Protein AF-A0A956S7H1-F1 (afdb_monomer_lite)

Sequence (178 aa):
MHYGIKRKYNFMVIISLLIPIIIGGLRFNVETDYGNYVNIFNYVSELSFSQFLSQNTYGLEIGFFLIIKLSNLVVTSPDLMFAIANAITLIFFYIGLKRYSLKHTALVYTMYLFTIYPFTLNAVRQGISMSICFLAFSYLLEKRPKPYVFWIVTASFFHISSIVLLPFYFINKIIKPA

Secondary structure (DSSP, 8-state):
-HHHHHHHHHHHHHHHHHHHHHHHHS--S-TTHHHHHHHHHHHHTT--HHHHHH--TT---HHHHHHHHHHHHH-SSHHHHHHHHHHHHHHHHHHHHHHTT-TTHHHHHHHHHHHTHHHHHHSHHHHHHHHHHHHHHHHHHTT-HHHHHHHHHHHHTT-GGGGGGTTHHHHHHHH---

Radius of gyration: 18.02 Å; chains: 1; bounding box: 48×28×58 Å

Foldseek 3Di:
DVVVVVVVVVVVVVVLLVVVLLPLLPDDPQDDQPVVLQVVLLVLCPDDPVCCVVPVVVVFFQVLSVLSPVQCVPPVGCSSSRSVLSSLLSVLLLLLLVLVVDPCSVVVSVVCVVPVSSVCSRVSLVSNLVSLQSSLVSCLVVLNLVSNQVSLVVSCSSPVCSVVCNCVSVVVPVVDDD

Structure (mmCIF, N/CA/C/O backbone):
data_AF-A0A956S7H1-F1
#
_entry.id   AF-A0A956S7H1-F1
#
loop_
_atom_site.group_PDB
_atom_site.id
_atom_site.type_symbol
_atom_site.label_atom_id
_atom_site.label_alt_id
_atom_site.label_comp_id
_atom_site.label_asym_id
_atom_site.label_entity_id
_atom_site.label_seq_id
_atom_site.pdbx_PDB_ins_code
_atom_site.Cartn_x
_atom_site.Cartn_y
_atom_site.Cartn_z
_atom_site.occupancy
_atom_site.B_iso_or_equiv
_atom_site.auth_seq_id
_atom_site.auth_comp_id
_atom_site.auth_asym_id
_atom_site.auth_atom_id
_atom_site.pdbx_PDB_model_num
ATOM 1 N N . MET A 1 1 ? 10.258 6.034 33.554 1.00 52.12 1 MET A N 1
ATOM 2 C CA . MET A 1 1 ? 10.265 4.630 33.065 1.00 52.12 1 MET A CA 1
ATOM 3 C C . MET A 1 1 ? 9.362 4.374 31.844 1.00 52.12 1 MET A C 1
ATOM 5 O O . MET A 1 1 ? 9.756 3.604 30.978 1.00 52.12 1 MET A O 1
ATOM 9 N N . HIS A 1 2 ? 8.204 5.039 31.701 1.00 53.97 2 HIS A N 1
ATOM 10 C CA . HIS A 1 2 ? 7.252 4.805 30.592 1.00 53.97 2 HIS A CA 1
ATOM 11 C C . HIS A 1 2 ? 7.772 5.176 29.181 1.00 53.97 2 HIS A C 1
ATOM 13 O O . HIS A 1 2 ? 7.502 4.471 28.208 1.00 53.97 2 HIS A O 1
ATOM 19 N N . TYR A 1 3 ? 8.582 6.237 29.063 1.00 60.06 3 TYR A N 1
ATOM 20 C CA . TYR A 1 3 ? 9.166 6.670 27.783 1.00 60.06 3 TYR A CA 1
ATOM 21 C C . TYR A 1 3 ? 10.097 5.621 27.147 1.00 60.06 3 TYR A C 1
ATOM 23 O O . TYR A 1 3 ? 10.082 5.444 25.929 1.00 60.06 3 TYR A O 1
ATOM 31 N N . GLY A 1 4 ? 10.859 4.873 27.956 1.00 59.59 4 GLY A N 1
ATOM 32 C CA . GLY A 1 4 ? 11.779 3.841 27.461 1.00 59.59 4 GLY A CA 1
ATOM 33 C C . GLY A 1 4 ? 11.060 2.637 26.843 1.00 59.59 4 GLY A C 1
ATOM 34 O O . GLY A 1 4 ? 11.481 2.135 25.802 1.00 59.59 4 GLY A O 1
ATOM 35 N N . ILE A 1 5 ? 9.932 2.224 27.432 1.00 63.88 5 ILE A N 1
ATOM 36 C CA . ILE A 1 5 ? 9.118 1.096 26.948 1.00 63.88 5 ILE A CA 1
ATOM 37 C C . ILE A 1 5 ? 8.422 1.463 25.631 1.00 63.88 5 ILE A C 1
ATOM 39 O O . ILE A 1 5 ? 8.489 0.698 24.670 1.00 63.88 5 ILE A O 1
ATOM 43 N N . LYS A 1 6 ? 7.830 2.665 25.541 1.00 60.34 6 LYS A N 1
ATOM 44 C CA . LYS A 1 6 ? 7.182 3.150 24.309 1.00 60.34 6 LYS A CA 1
ATOM 45 C C . LYS A 1 6 ? 8.182 3.296 23.155 1.00 60.34 6 LYS A C 1
ATOM 47 O O . LYS A 1 6 ? 7.878 2.900 22.032 1.00 60.34 6 LYS A O 1
ATOM 52 N N . ARG A 1 7 ? 9.398 3.791 23.435 1.00 70.06 7 ARG A N 1
ATOM 53 C CA . ARG A 1 7 ? 10.490 3.873 22.447 1.00 70.06 7 ARG A CA 1
ATOM 54 C C . ARG A 1 7 ? 10.896 2.489 21.934 1.00 70.06 7 ARG A C 1
ATOM 56 O O . ARG A 1 7 ? 11.018 2.306 20.726 1.00 70.06 7 ARG A O 1
ATOM 63 N N . LYS A 1 8 ? 11.051 1.510 22.833 1.00 71.88 8 LYS A N 1
ATOM 64 C CA . LYS A 1 8 ? 11.391 0.123 22.476 1.00 71.88 8 LYS A CA 1
ATOM 65 C C . LYS A 1 8 ? 10.289 -0.545 21.642 1.00 71.88 8 LYS A C 1
ATOM 67 O O . LYS A 1 8 ? 10.601 -1.213 20.664 1.00 71.88 8 LYS A O 1
ATOM 72 N N . TYR A 1 9 ? 9.018 -0.311 21.975 1.00 79.75 9 TYR A N 1
ATOM 73 C CA . TYR A 1 9 ? 7.876 -0.826 21.211 1.00 79.75 9 TYR A CA 1
ATOM 74 C C . TYR A 1 9 ? 7.817 -0.258 19.785 1.00 79.75 9 TYR A C 1
ATOM 76 O O . TYR A 1 9 ? 7.697 -1.019 18.830 1.00 79.75 9 TYR A O 1
ATOM 84 N N . ASN A 1 10 ? 7.966 1.060 19.619 1.00 84.06 10 ASN A N 1
ATOM 85 C CA . ASN A 1 10 ? 7.970 1.684 18.291 1.00 84.0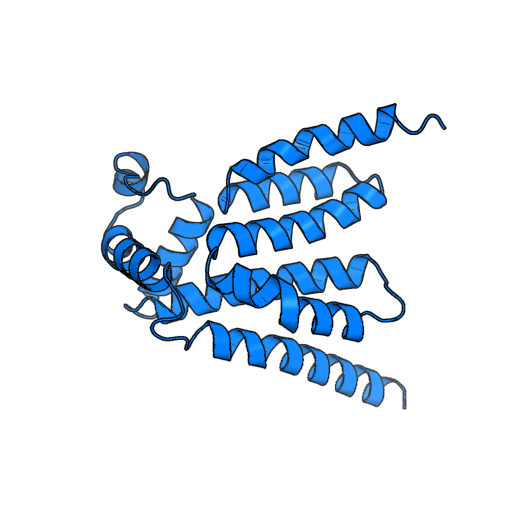6 10 ASN A CA 1
ATOM 86 C C . ASN A 1 10 ? 9.124 1.167 17.421 1.00 84.06 10 ASN A C 1
ATOM 88 O O . ASN A 1 10 ? 8.931 0.898 16.240 1.00 84.06 10 ASN A O 1
ATOM 92 N N . PHE A 1 11 ? 10.303 0.982 18.015 1.00 89.06 11 PHE A N 1
ATOM 93 C CA . PHE A 1 11 ? 11.451 0.398 17.328 1.00 89.06 11 PHE A CA 1
ATOM 94 C C . PHE A 1 11 ? 11.177 -1.037 16.851 1.00 89.06 11 PHE A C 1
ATOM 96 O O . PHE A 1 11 ? 11.447 -1.363 15.698 1.00 89.06 11 PHE A O 1
ATOM 103 N N . MET A 1 12 ? 10.568 -1.876 17.697 1.00 89.06 12 MET A N 1
ATOM 104 C CA . MET A 1 12 ? 10.177 -3.242 17.323 1.00 89.06 12 MET A CA 1
ATOM 105 C C . MET A 1 12 ? 9.153 -3.270 16.183 1.00 89.06 12 MET A C 1
ATOM 107 O O . MET A 1 12 ? 9.275 -4.089 15.277 1.00 89.06 12 MET A O 1
ATOM 111 N N . VAL A 1 13 ? 8.176 -2.357 16.194 1.00 90.56 13 VAL A N 1
ATOM 112 C CA . VAL A 1 13 ? 7.194 -2.219 15.107 1.00 90.56 13 VAL A CA 1
ATOM 113 C C . VAL A 1 13 ? 7.885 -1.861 13.794 1.00 90.56 13 VAL A C 1
ATOM 115 O O . VAL A 1 13 ? 7.630 -2.507 12.780 1.00 90.56 13 VAL A O 1
ATOM 118 N N . ILE A 1 14 ? 8.786 -0.875 13.817 1.00 92.81 14 ILE A N 1
ATOM 119 C CA . ILE A 1 14 ? 9.540 -0.457 12.629 1.00 92.81 14 ILE A CA 1
ATOM 120 C C . ILE A 1 14 ? 10.312 -1.646 12.055 1.00 92.81 14 ILE A C 1
ATOM 122 O O . ILE A 1 14 ? 10.180 -1.933 10.870 1.00 92.81 14 ILE A O 1
ATOM 126 N N . ILE A 1 15 ? 11.034 -2.396 12.891 1.00 93.31 15 ILE A N 1
ATOM 127 C CA . ILE A 1 15 ? 11.758 -3.596 12.447 1.00 93.31 15 ILE A CA 1
ATOM 128 C C . ILE A 1 15 ? 10.802 -4.639 11.852 1.00 93.31 15 ILE A C 1
ATOM 130 O O . ILE A 1 15 ? 11.080 -5.181 10.785 1.00 93.31 15 ILE A O 1
ATOM 134 N N . SER A 1 16 ? 9.661 -4.894 12.501 1.00 93.12 16 SER A N 1
ATOM 135 C CA . SER A 1 16 ? 8.686 -5.892 12.036 1.00 93.12 16 SER A CA 1
ATOM 136 C C . SER A 1 16 ? 8.042 -5.561 10.686 1.00 93.12 16 SER A C 1
ATOM 138 O O . SER A 1 16 ? 7.557 -6.466 10.010 1.00 93.12 16 SER A O 1
ATOM 140 N N . LEU A 1 17 ? 8.035 -4.283 10.295 1.00 95.25 17 LEU A N 1
ATOM 141 C CA . LEU A 1 17 ? 7.594 -3.831 8.976 1.00 95.25 17 LEU A CA 1
ATOM 142 C C . LEU A 1 17 ? 8.759 -3.832 7.982 1.00 95.25 17 LEU A C 1
ATOM 144 O O . LEU A 1 17 ? 8.611 -4.324 6.870 1.00 95.25 17 LEU A O 1
ATOM 148 N N . LEU A 1 18 ? 9.929 -3.328 8.381 1.00 94.94 18 LEU A N 1
ATOM 149 C CA . LEU A 1 18 ? 11.084 -3.196 7.491 1.00 94.94 18 LEU A CA 1
ATOM 150 C C . LEU A 1 18 ? 11.596 -4.540 6.973 1.00 94.94 18 LEU A C 1
ATOM 152 O O . LEU A 1 18 ? 11.887 -4.642 5.787 1.00 94.94 18 LEU A O 1
ATOM 156 N N . ILE A 1 19 ? 11.686 -5.565 7.827 1.00 93.88 19 ILE A N 1
ATOM 157 C CA . ILE A 1 19 ? 12.188 -6.888 7.422 1.00 93.88 19 ILE A CA 1
ATOM 158 C C . ILE A 1 19 ? 11.383 -7.459 6.240 1.00 93.88 19 ILE A C 1
ATOM 160 O O . ILE A 1 19 ? 11.982 -7.709 5.193 1.00 93.88 19 ILE A O 1
ATOM 164 N N . PRO A 1 20 ? 10.049 -7.641 6.337 1.00 93.62 20 PRO A N 1
ATOM 165 C CA . PRO A 1 20 ? 9.280 -8.170 5.217 1.00 93.62 20 PRO A CA 1
ATOM 166 C C . PRO A 1 20 ? 9.254 -7.216 4.016 1.00 93.62 20 PRO A C 1
ATOM 168 O O . PRO A 1 20 ? 9.285 -7.703 2.889 1.00 93.62 20 PRO A O 1
ATOM 171 N N . ILE A 1 21 ? 9.282 -5.889 4.218 1.00 94.44 21 ILE A N 1
ATOM 172 C CA . ILE A 1 21 ? 9.380 -4.917 3.112 1.00 94.44 21 ILE A CA 1
ATOM 173 C C . ILE A 1 21 ? 10.643 -5.157 2.284 1.00 94.44 21 ILE A C 1
ATOM 175 O O . ILE A 1 21 ? 10.552 -5.274 1.063 1.00 94.44 21 ILE A O 1
ATOM 179 N N . ILE A 1 22 ? 11.799 -5.270 2.944 1.00 92.19 22 ILE A N 1
ATOM 180 C CA . ILE A 1 22 ? 13.092 -5.494 2.288 1.00 92.19 22 ILE A CA 1
ATOM 181 C C . ILE A 1 22 ? 13.100 -6.850 1.582 1.00 92.19 22 ILE A C 1
ATOM 183 O O . ILE A 1 22 ? 13.457 -6.915 0.410 1.00 92.19 22 ILE A O 1
ATOM 187 N N . ILE A 1 23 ? 12.647 -7.914 2.255 1.00 90.69 23 ILE A N 1
ATOM 188 C CA . ILE A 1 23 ? 12.595 -9.264 1.672 1.00 90.69 23 ILE A CA 1
ATOM 189 C C . ILE A 1 23 ? 11.700 -9.292 0.429 1.00 90.69 23 ILE A C 1
ATOM 191 O O . ILE A 1 23 ? 12.091 -9.834 -0.599 1.00 90.69 23 ILE A O 1
ATOM 195 N N . GLY A 1 24 ? 10.506 -8.699 0.499 1.00 87.75 24 GLY A N 1
ATOM 196 C CA . GLY A 1 24 ? 9.592 -8.677 -0.641 1.00 87.75 24 GLY A CA 1
ATOM 197 C C . GLY A 1 24 ? 10.009 -7.695 -1.739 1.00 87.75 24 GLY A C 1
ATOM 198 O O . GLY A 1 24 ? 9.596 -7.880 -2.879 1.00 87.75 24 GLY A O 1
ATOM 199 N N . GLY A 1 25 ? 10.806 -6.669 -1.430 1.00 86.69 25 GLY A N 1
ATOM 200 C CA . GLY A 1 25 ? 11.337 -5.717 -2.409 1.00 86.69 25 GLY A CA 1
ATOM 201 C C . GLY A 1 25 ? 12.538 -6.260 -3.184 1.00 86.69 25 GLY A C 1
ATOM 202 O O . GLY A 1 25 ? 12.566 -6.157 -4.401 1.00 86.69 25 GLY A O 1
ATOM 203 N N . LEU A 1 26 ? 13.484 -6.906 -2.496 1.00 86.75 26 LEU A N 1
ATOM 204 C CA . LEU A 1 26 ? 14.686 -7.518 -3.090 1.00 86.75 26 LEU A CA 1
ATOM 205 C C . LEU A 1 26 ? 14.431 -8.917 -3.666 1.00 86.75 26 LEU A C 1
ATOM 207 O O . LEU A 1 26 ? 15.355 -9.709 -3.861 1.00 86.75 26 LEU A O 1
ATOM 211 N N . ARG A 1 27 ? 13.163 -9.259 -3.878 1.00 83.88 27 ARG A N 1
ATOM 212 C CA . ARG A 1 27 ? 12.778 -10.583 -4.339 1.00 83.88 27 ARG A CA 1
ATOM 213 C C . ARG A 1 27 ? 13.145 -10.755 -5.811 1.00 83.88 27 ARG A C 1
ATOM 215 O O . ARG A 1 27 ? 12.900 -9.865 -6.619 1.00 83.88 27 ARG A O 1
ATOM 222 N N . PHE A 1 28 ? 13.652 -11.927 -6.169 1.00 83.69 28 PHE A N 1
ATOM 223 C CA . PHE A 1 28 ? 13.951 -12.280 -7.553 1.00 83.69 28 PHE A CA 1
ATOM 224 C C . PHE A 1 28 ? 13.216 -13.560 -7.932 1.00 83.69 28 PHE A C 1
ATOM 226 O O . PHE A 1 28 ? 13.284 -14.545 -7.200 1.00 83.69 28 PHE A O 1
ATOM 233 N N . ASN A 1 29 ? 12.524 -13.531 -9.073 1.00 81.81 29 ASN A N 1
ATOM 234 C CA . ASN A 1 29 ? 11.839 -14.687 -9.651 1.00 81.81 29 ASN A CA 1
ATOM 235 C C . ASN A 1 29 ? 10.886 -15.407 -8.674 1.00 81.81 29 ASN A C 1
ATOM 237 O O . ASN A 1 29 ? 10.845 -16.636 -8.606 1.00 81.81 29 ASN A O 1
ATOM 241 N N . VAL A 1 30 ? 10.152 -14.629 -7.873 1.00 72.88 30 VAL A N 1
ATOM 242 C CA . VAL A 1 30 ? 9.169 -15.172 -6.929 1.00 72.88 30 VAL A CA 1
ATOM 243 C C . VAL A 1 30 ? 7.882 -15.507 -7.667 1.00 72.88 30 VAL A C 1
ATOM 245 O O . VAL A 1 30 ? 7.166 -14.610 -8.103 1.00 72.88 30 VAL A O 1
ATOM 248 N N . GLU A 1 31 ? 7.603 -16.807 -7.750 1.00 67.94 31 GLU A N 1
ATOM 249 C CA . GLU A 1 31 ? 6.387 -17.385 -8.327 1.00 67.94 31 GLU A CA 1
ATOM 250 C C . GLU A 1 31 ? 6.069 -16.899 -9.758 1.00 67.94 31 GLU A C 1
ATOM 252 O O . GLU A 1 31 ? 6.921 -16.390 -10.484 1.00 67.94 31 GLU A O 1
ATOM 257 N N . THR A 1 32 ? 4.840 -17.145 -10.211 1.00 75.44 32 THR A N 1
ATOM 258 C CA . THR A 1 32 ? 4.437 -17.033 -11.616 1.00 75.44 32 THR A CA 1
ATOM 259 C C . THR A 1 32 ? 4.321 -15.586 -12.100 1.00 75.44 32 THR A C 1
ATOM 261 O O . THR A 1 32 ? 4.672 -15.292 -13.241 1.00 75.44 32 THR A O 1
ATOM 264 N N . ASP A 1 33 ? 3.864 -14.664 -11.247 1.00 84.94 33 ASP A N 1
ATOM 265 C CA . ASP A 1 33 ? 3.525 -13.299 -11.671 1.00 84.94 33 ASP A CA 1
ATOM 266 C C . ASP A 1 33 ? 4.707 -12.326 -11.680 1.00 84.94 33 ASP A C 1
ATOM 268 O O . ASP A 1 33 ? 4.605 -11.256 -12.284 1.00 84.94 33 ASP A O 1
ATOM 272 N N . TYR A 1 34 ? 5.847 -12.675 -11.074 1.00 91.00 34 TYR A N 1
ATOM 273 C CA . TYR A 1 34 ? 7.027 -11.803 -11.071 1.00 91.00 34 TYR A CA 1
ATOM 274 C C . TYR A 1 34 ? 7.424 -11.383 -12.491 1.00 91.00 34 TYR A C 1
ATOM 276 O O . TYR A 1 34 ? 7.538 -10.189 -12.766 1.00 91.00 34 TYR A O 1
ATOM 284 N N . GLY A 1 35 ? 7.547 -12.345 -13.412 1.00 91.69 35 GLY A N 1
ATOM 285 C CA . GLY A 1 35 ? 7.891 -12.070 -14.810 1.00 91.69 35 GLY A CA 1
ATOM 286 C C . GLY A 1 35 ? 6.876 -11.153 -15.503 1.00 91.69 35 GLY A C 1
ATOM 287 O O . GLY A 1 35 ? 7.267 -10.242 -16.231 1.00 91.69 35 GLY A O 1
ATOM 288 N N . ASN A 1 36 ? 5.582 -11.319 -15.211 1.00 92.69 36 ASN A N 1
ATOM 289 C CA . ASN A 1 36 ? 4.527 -10.454 -15.746 1.00 92.69 36 ASN A CA 1
ATOM 290 C C . ASN A 1 36 ? 4.708 -9.005 -15.279 1.00 92.69 36 ASN A C 1
ATOM 292 O O . ASN A 1 36 ? 4.662 -8.084 -16.093 1.00 92.69 36 ASN A O 1
ATOM 296 N N . TYR A 1 37 ? 4.972 -8.792 -13.990 1.00 94.44 37 TYR A N 1
ATOM 297 C CA . TYR A 1 37 ? 5.211 -7.453 -13.451 1.00 94.44 37 TYR A CA 1
ATOM 298 C C . TYR A 1 37 ? 6.503 -6.815 -13.976 1.00 94.44 37 TYR A C 1
ATOM 300 O O . TYR A 1 37 ? 6.520 -5.605 -14.190 1.00 94.44 37 TYR A O 1
ATOM 308 N N . VAL A 1 38 ? 7.555 -7.598 -14.238 1.00 94.81 38 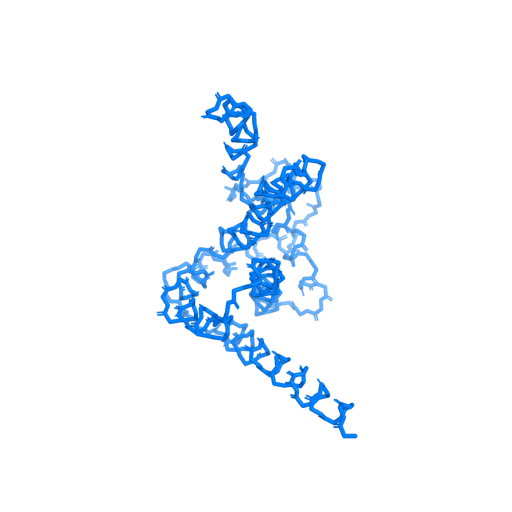VAL A N 1
ATOM 309 C CA . VAL A 1 38 ? 8.778 -7.106 -14.898 1.00 94.81 38 VAL A CA 1
ATOM 310 C C . VAL A 1 38 ? 8.477 -6.637 -16.326 1.00 94.81 38 VAL A C 1
ATOM 312 O O . VAL A 1 38 ? 8.863 -5.533 -16.705 1.00 94.81 38 VAL A O 1
ATOM 315 N N . ASN A 1 39 ? 7.732 -7.428 -17.105 1.00 94.56 39 ASN A N 1
ATOM 316 C CA . ASN A 1 39 ? 7.331 -7.056 -18.467 1.00 94.56 39 ASN A CA 1
ATOM 317 C C . ASN A 1 39 ? 6.452 -5.799 -18.481 1.00 94.56 39 ASN A C 1
ATOM 319 O O . ASN A 1 39 ? 6.659 -4.900 -19.297 1.00 94.56 39 ASN A O 1
ATOM 323 N N . ILE A 1 40 ? 5.504 -5.715 -17.544 1.00 95.06 40 ILE A N 1
ATOM 324 C CA . ILE A 1 40 ? 4.671 -4.530 -17.340 1.00 95.06 40 ILE A CA 1
ATOM 325 C C . ILE A 1 40 ? 5.543 -3.314 -17.025 1.00 95.06 40 ILE A C 1
ATOM 327 O O . ILE A 1 40 ? 5.359 -2.269 -17.645 1.00 95.06 40 ILE A O 1
ATOM 331 N N . PHE A 1 41 ? 6.485 -3.438 -16.087 1.00 96.00 41 PHE A N 1
ATOM 332 C CA . PHE A 1 41 ? 7.375 -2.345 -15.709 1.00 96.00 41 PHE A CA 1
ATOM 333 C C . PHE A 1 41 ? 8.155 -1.830 -16.920 1.00 96.00 41 PHE A C 1
ATOM 335 O O . PHE A 1 41 ? 8.068 -0.643 -17.212 1.00 96.00 41 PHE A O 1
ATOM 342 N N . ASN A 1 42 ? 8.823 -2.720 -17.661 1.00 95.00 42 ASN A N 1
ATOM 343 C CA . ASN A 1 42 ? 9.651 -2.361 -18.818 1.00 95.00 42 ASN A CA 1
ATOM 344 C C . ASN A 1 42 ? 8.853 -1.691 -19.948 1.00 95.00 42 ASN A C 1
ATOM 346 O O . ASN A 1 42 ? 9.386 -0.862 -20.677 1.00 95.00 42 ASN A O 1
ATOM 350 N N . TYR A 1 43 ? 7.580 -2.057 -20.118 1.00 94.25 43 TYR A N 1
ATOM 351 C CA . TYR A 1 43 ? 6.710 -1.421 -21.107 1.00 94.25 43 TYR A CA 1
ATOM 352 C C . TYR A 1 43 ? 6.201 -0.057 -20.624 1.00 94.25 43 TYR A C 1
ATOM 354 O O . TYR A 1 43 ? 6.234 0.928 -21.357 1.00 94.25 43 TYR A O 1
ATOM 362 N N . VAL A 1 44 ? 5.716 0.011 -19.383 1.00 94.88 44 VAL A N 1
ATOM 363 C CA . VAL A 1 44 ? 5.022 1.186 -18.838 1.00 94.88 44 VAL A CA 1
ATOM 364 C C . VAL A 1 44 ? 5.986 2.281 -18.385 1.00 94.88 44 VAL A C 1
ATOM 366 O O . VAL A 1 44 ? 5.611 3.457 -18.385 1.00 94.88 44 VAL A O 1
ATOM 369 N N . SER A 1 45 ? 7.221 1.931 -18.019 1.00 93.94 45 SER A N 1
ATOM 370 C CA . SER A 1 45 ? 8.263 2.882 -17.619 1.00 93.94 45 SER A CA 1
ATOM 371 C C . SER A 1 45 ? 8.498 3.955 -18.682 1.00 93.94 45 SER A C 1
ATOM 373 O O . SER A 1 45 ? 8.656 5.127 -18.327 1.00 93.94 45 SER A O 1
ATOM 375 N N . GLU A 1 46 ? 8.406 3.584 -19.960 1.00 92.31 46 GLU A N 1
ATOM 376 C CA . GLU A 1 46 ? 8.627 4.457 -21.119 1.00 92.31 46 GLU A CA 1
ATOM 377 C C . GLU A 1 46 ? 7.382 5.247 -21.545 1.00 92.31 46 GLU A C 1
ATOM 379 O O . GLU A 1 46 ? 7.490 6.257 -22.240 1.00 92.31 46 GLU A O 1
ATOM 384 N N . LEU A 1 47 ? 6.184 4.847 -21.105 1.00 93.19 47 LEU A N 1
ATOM 385 C CA . LEU A 1 47 ? 4.951 5.520 -21.511 1.00 93.19 47 LEU A CA 1
ATOM 386 C C . LEU A 1 47 ? 4.791 6.886 -20.837 1.00 93.19 47 LEU A C 1
ATOM 388 O O . LEU A 1 47 ? 5.001 7.059 -19.627 1.00 93.19 47 LEU A O 1
ATOM 392 N N . SER A 1 48 ? 4.331 7.861 -21.618 1.00 93.81 48 SER A N 1
ATOM 393 C CA . SER A 1 48 ? 3.759 9.099 -21.098 1.00 93.81 48 SER A CA 1
ATOM 394 C C . SER A 1 48 ? 2.360 8.853 -20.521 1.00 93.81 48 SER A C 1
ATOM 396 O O . SER A 1 48 ? 1.712 7.841 -20.793 1.00 93.81 48 SER A O 1
ATOM 398 N N . PHE A 1 49 ? 1.849 9.803 -19.738 1.00 93.19 49 PHE A N 1
ATOM 399 C CA . PHE A 1 49 ? 0.499 9.698 -19.183 1.00 93.19 49 PHE A CA 1
ATOM 400 C C . PHE A 1 49 ? -0.591 9.659 -20.272 1.00 93.19 49 PHE A C 1
ATOM 402 O O . PHE A 1 49 ? -1.545 8.893 -20.160 1.00 93.19 49 PHE A O 1
ATOM 409 N N . SER A 1 50 ? -0.442 10.428 -21.357 1.00 94.12 50 SER A N 1
ATOM 410 C CA . SER A 1 50 ? -1.397 10.402 -22.476 1.00 94.12 50 SER A CA 1
ATOM 411 C C . SER A 1 50 ? -1.345 9.083 -23.252 1.00 94.12 50 SER A C 1
ATOM 413 O O . SER A 1 50 ? -2.385 8.567 -23.668 1.00 94.12 50 SER A O 1
ATOM 415 N N . GLN A 1 51 ? -0.153 8.502 -23.407 1.00 93.69 51 GLN A N 1
ATOM 416 C CA . GLN A 1 51 ? 0.010 7.175 -23.999 1.00 93.69 51 GLN A CA 1
ATOM 417 C C . GLN A 1 51 ? -0.598 6.096 -23.105 1.00 93.69 51 GLN A C 1
ATOM 419 O O . GLN A 1 51 ? -1.336 5.255 -23.598 1.00 93.69 51 GLN A O 1
ATOM 424 N N . PHE A 1 52 ? -0.391 6.162 -21.791 1.00 94.31 52 PHE A N 1
ATOM 425 C CA . PHE A 1 52 ? -1.031 5.249 -20.847 1.00 94.31 52 PHE A CA 1
ATOM 426 C C . PHE A 1 52 ? -2.564 5.279 -20.956 1.00 94.31 52 PHE A C 1
ATOM 428 O O . PHE A 1 52 ? -3.188 4.225 -21.039 1.00 94.31 52 PHE A O 1
ATOM 435 N N . LEU A 1 53 ? -3.176 6.468 -21.028 1.00 92.25 53 LEU A N 1
ATOM 436 C CA . LEU A 1 53 ? -4.632 6.599 -21.163 1.00 92.25 53 LEU A CA 1
ATOM 437 C C . LEU A 1 53 ? -5.178 6.038 -22.484 1.00 92.25 53 LEU A C 1
ATOM 439 O O . LEU A 1 53 ? -6.314 5.574 -22.520 1.00 92.25 53 LEU A O 1
ATOM 443 N N . SER A 1 54 ? -4.391 6.086 -23.561 1.00 91.94 54 SER A N 1
ATOM 444 C CA . SER A 1 54 ? -4.808 5.616 -24.889 1.00 91.94 54 SER A CA 1
ATOM 445 C C . SER A 1 54 ? -4.410 4.166 -25.190 1.00 91.94 54 SER A C 1
ATOM 447 O O . SER A 1 54 ? -5.039 3.532 -26.032 1.00 91.94 54 SER A O 1
ATOM 449 N N . GLN A 1 55 ? -3.392 3.630 -24.511 1.00 87.56 55 GLN A N 1
ATOM 450 C CA . GLN A 1 55 ? -2.737 2.353 -24.823 1.00 87.56 55 GLN A CA 1
ATOM 451 C C . GLN A 1 55 ? -2.568 1.471 -23.573 1.00 87.56 55 GLN A C 1
ATOM 453 O O . GLN A 1 55 ? -1.538 0.820 -23.388 1.00 87.56 55 GLN A O 1
ATOM 458 N N . ASN A 1 56 ? -3.568 1.437 -22.685 1.00 88.25 56 ASN A N 1
ATOM 459 C CA . ASN A 1 56 ? -3.537 0.627 -21.460 1.00 88.25 56 ASN A CA 1
ATOM 460 C C . ASN A 1 56 ? -3.714 -0.885 -21.730 1.00 88.25 56 ASN A C 1
ATOM 462 O O . ASN A 1 56 ? -4.680 -1.508 -21.290 1.00 88.25 56 ASN A O 1
ATOM 466 N N . THR A 1 57 ? -2.767 -1.480 -22.454 1.00 84.62 57 THR A N 1
ATOM 467 C CA . THR A 1 57 ? -2.803 -2.873 -22.929 1.00 84.62 57 THR A CA 1
ATOM 468 C C . THR A 1 57 ? -2.898 -3.890 -21.788 1.00 84.62 57 THR A C 1
ATOM 470 O O . THR A 1 57 ? -3.556 -4.915 -21.923 1.00 84.62 57 THR A O 1
ATOM 473 N N . TYR A 1 58 ? -2.280 -3.595 -20.641 1.00 85.94 58 TYR A N 1
ATOM 474 C CA . TYR A 1 58 ? -2.247 -4.489 -19.477 1.00 85.94 58 TYR A CA 1
ATOM 475 C C . TYR A 1 58 ? -3.421 -4.293 -18.505 1.00 85.94 58 TYR A C 1
ATOM 477 O O . TYR A 1 58 ? -3.443 -4.924 -17.445 1.00 85.94 58 TYR A O 1
ATOM 485 N N . GLY A 1 59 ? -4.378 -3.410 -18.820 1.00 90.62 59 GLY A N 1
ATOM 486 C CA . GLY A 1 59 ? -5.498 -3.106 -17.924 1.00 90.62 59 GLY A CA 1
ATOM 487 C C . GLY A 1 59 ? -5.020 -2.655 -16.541 1.00 90.62 59 GLY A C 1
ATOM 488 O O . GLY A 1 59 ? -5.520 -3.121 -15.516 1.00 90.62 59 GLY A O 1
ATOM 489 N N . LEU A 1 60 ? -3.982 -1.819 -16.505 1.00 94.56 60 LEU A N 1
ATOM 490 C CA . LEU A 1 60 ? -3.402 -1.307 -15.271 1.00 94.56 60 LEU A CA 1
ATOM 491 C C . LEU A 1 60 ? -4.245 -0.179 -14.697 1.00 94.56 60 LEU A C 1
ATOM 493 O O . LEU A 1 60 ? -4.710 0.710 -15.410 1.00 94.56 60 LEU A O 1
ATOM 497 N N . GLU A 1 61 ? -4.396 -0.187 -13.384 1.00 96.62 61 GLU A N 1
ATOM 498 C CA . GLU A 1 61 ? -5.027 0.888 -12.647 1.00 96.62 61 GLU A CA 1
ATOM 499 C C . GLU A 1 61 ? -4.044 2.048 -12.446 1.00 96.62 61 GLU A C 1
ATOM 501 O O . GLU A 1 61 ? -2.826 1.869 -12.320 1.00 96.62 61 GLU A O 1
ATOM 506 N N . ILE A 1 62 ? -4.585 3.267 -12.397 1.00 96.81 62 ILE A N 1
ATOM 507 C CA . ILE A 1 62 ? -3.777 4.489 -12.367 1.00 96.81 62 ILE A CA 1
ATOM 508 C C . ILE A 1 62 ? -2.836 4.566 -11.157 1.00 96.81 62 ILE A C 1
ATOM 510 O O . ILE A 1 62 ? -1.719 5.065 -11.269 1.00 96.81 62 ILE A O 1
ATOM 514 N N . GLY A 1 63 ? -3.248 4.040 -10.003 1.00 97.12 63 GLY A N 1
ATOM 515 C CA . GLY A 1 63 ? -2.420 4.016 -8.802 1.00 97.12 63 GLY A CA 1
ATOM 516 C C . GLY A 1 63 ? -1.165 3.169 -8.992 1.00 97.12 63 GLY A C 1
ATOM 517 O O . GLY A 1 63 ? -0.083 3.576 -8.572 1.00 97.12 63 GLY A O 1
ATOM 518 N N . PHE A 1 64 ? -1.273 2.029 -9.681 1.00 97.50 64 PHE A N 1
ATOM 519 C CA . PHE A 1 64 ? -0.110 1.186 -9.956 1.00 97.50 64 PHE A CA 1
ATOM 520 C C . PHE A 1 64 ? 0.789 1.776 -11.049 1.00 97.50 64 PHE A C 1
ATOM 522 O O . PHE A 1 64 ? 2.011 1.728 -10.919 1.00 97.50 64 PHE A O 1
ATOM 529 N N . PHE A 1 65 ? 0.207 2.419 -12.068 1.00 97.00 65 PHE A N 1
ATOM 530 C CA . PHE A 1 65 ? 0.968 3.208 -13.044 1.00 97.00 65 PHE A CA 1
ATOM 531 C C . PHE A 1 65 ? 1.848 4.262 -12.354 1.00 97.00 65 PHE A C 1
ATOM 533 O O . PHE A 1 65 ? 3.039 4.363 -12.646 1.00 97.00 65 PHE A O 1
ATOM 540 N N . LEU A 1 66 ? 1.294 5.008 -11.391 1.00 97.06 66 LEU A N 1
ATOM 541 C CA . LEU A 1 66 ? 2.054 6.007 -10.638 1.00 97.06 66 LEU A CA 1
ATOM 542 C C . LEU A 1 66 ? 3.201 5.381 -9.837 1.00 97.06 66 LEU A C 1
ATOM 544 O O . LEU A 1 66 ? 4.285 5.960 -9.809 1.00 97.06 66 LEU A O 1
ATOM 548 N N . ILE A 1 67 ? 3.002 4.199 -9.239 1.00 97.62 67 ILE A N 1
ATOM 549 C CA . ILE A 1 67 ? 4.089 3.470 -8.565 1.00 97.62 67 ILE A CA 1
ATOM 550 C C . ILE A 1 67 ? 5.219 3.178 -9.553 1.00 97.62 67 ILE A C 1
ATOM 552 O O . ILE A 1 67 ? 6.357 3.526 -9.254 1.00 97.62 67 ILE A O 1
ATOM 556 N N . ILE A 1 68 ? 4.909 2.615 -10.728 1.00 97.12 68 ILE A N 1
ATOM 557 C CA . ILE A 1 68 ? 5.908 2.302 -11.764 1.00 97.12 68 ILE A CA 1
ATOM 558 C C . ILE A 1 68 ? 6.692 3.558 -12.153 1.00 97.12 68 ILE A C 1
ATOM 560 O O . ILE A 1 68 ? 7.926 3.550 -12.118 1.00 97.12 68 ILE A O 1
ATOM 564 N N . LYS A 1 69 ? 5.997 4.658 -12.470 1.00 96.25 69 LYS A N 1
ATOM 565 C CA . LYS A 1 69 ? 6.652 5.911 -12.871 1.00 96.25 69 LYS A CA 1
ATOM 566 C C . LYS A 1 69 ? 7.546 6.458 -11.763 1.00 96.25 69 LYS A C 1
ATOM 568 O O . LYS A 1 69 ? 8.684 6.812 -12.048 1.00 96.25 69 LYS A O 1
ATOM 573 N N . LEU A 1 70 ? 7.072 6.487 -10.517 1.00 95.25 70 LEU A N 1
ATOM 574 C CA . LEU A 1 70 ? 7.863 6.963 -9.380 1.00 95.25 70 LEU A CA 1
ATOM 575 C C . LEU A 1 70 ? 9.091 6.087 -9.127 1.00 95.25 70 LEU A C 1
ATOM 577 O O . LEU A 1 70 ? 10.167 6.626 -8.884 1.00 95.25 70 LEU A O 1
ATOM 581 N N . SER A 1 71 ? 8.959 4.762 -9.221 1.00 95.25 71 SER A N 1
ATOM 582 C CA . SER A 1 71 ? 10.114 3.871 -9.097 1.00 95.25 71 SER A CA 1
ATOM 583 C C . SER A 1 71 ? 11.136 4.105 -10.207 1.00 95.25 71 SER A C 1
ATOM 585 O O . SER A 1 71 ? 12.316 4.254 -9.901 1.00 95.25 71 SER A O 1
ATOM 587 N N . ASN A 1 72 ? 10.687 4.244 -11.460 1.00 95.44 72 ASN A N 1
ATOM 588 C CA . ASN A 1 72 ? 11.571 4.417 -12.614 1.00 95.44 72 ASN A CA 1
ATOM 589 C C . ASN A 1 72 ? 12.372 5.729 -12.578 1.00 95.44 72 ASN A C 1
ATOM 591 O O . ASN A 1 72 ? 13.453 5.805 -13.149 1.00 95.44 72 ASN A O 1
ATOM 595 N N . LEU A 1 73 ? 11.866 6.763 -11.893 1.00 92.81 73 LEU A N 1
ATOM 596 C CA . LEU A 1 73 ? 12.596 8.023 -11.706 1.00 92.81 73 LEU A CA 1
ATOM 597 C C . LEU A 1 73 ? 13.829 7.880 -10.802 1.00 92.81 73 LEU A C 1
ATOM 599 O O . LEU A 1 73 ? 14.733 8.707 -10.883 1.00 92.81 73 LEU A O 1
ATOM 603 N N . VAL A 1 74 ? 13.850 6.878 -9.919 1.00 92.44 74 VAL A N 1
ATOM 604 C CA . VAL A 1 74 ? 14.928 6.680 -8.937 1.00 92.44 74 VAL A CA 1
ATOM 605 C C . VAL A 1 74 ? 15.836 5.529 -9.355 1.00 92.44 74 VAL A C 1
ATOM 607 O O . VAL A 1 74 ? 17.056 5.657 -9.301 1.00 92.44 74 VAL A O 1
ATOM 610 N N . VAL A 1 75 ? 15.243 4.405 -9.761 1.00 88.19 75 VAL A N 1
ATOM 611 C CA . VAL A 1 75 ? 15.951 3.203 -10.206 1.00 88.19 75 VAL A CA 1
ATOM 612 C C . VAL A 1 75 ? 15.240 2.672 -11.443 1.00 88.19 75 VAL A C 1
ATOM 614 O O . VAL A 1 75 ? 14.048 2.380 -11.397 1.00 88.19 75 VAL A O 1
ATOM 617 N N . THR A 1 76 ? 15.969 2.488 -12.541 1.00 89.12 76 THR A N 1
ATOM 618 C CA . THR A 1 76 ? 15.447 1.918 -13.795 1.00 89.12 76 THR A CA 1
ATOM 619 C C . THR A 1 76 ? 15.301 0.391 -13.712 1.00 89.12 76 THR A C 1
ATOM 621 O O . THR A 1 76 ? 15.667 -0.331 -14.637 1.00 89.12 76 THR A O 1
ATOM 624 N N . SER A 1 77 ? 14.830 -0.118 -12.569 1.00 89.31 77 SER A N 1
ATOM 625 C CA . SER A 1 77 ? 14.587 -1.537 -12.309 1.00 89.31 77 SER A CA 1
ATOM 626 C C . SER A 1 77 ? 13.256 -1.736 -11.562 1.00 89.31 77 SER A C 1
ATOM 628 O O . SER A 1 77 ? 12.818 -0.856 -10.809 1.00 89.31 77 SER A O 1
ATOM 630 N N . PRO A 1 78 ? 12.602 -2.901 -11.725 1.00 92.38 78 PRO A N 1
ATOM 631 C CA . PRO A 1 78 ? 11.323 -3.201 -11.080 1.00 92.38 78 PRO A CA 1
ATOM 632 C C . PRO A 1 78 ? 11.440 -3.438 -9.563 1.00 92.38 78 PRO A C 1
ATOM 634 O O . PRO A 1 78 ? 10.422 -3.504 -8.873 1.00 92.38 78 PRO A O 1
ATOM 637 N N . ASP A 1 79 ? 12.650 -3.541 -9.011 1.00 92.19 79 ASP A N 1
ATOM 638 C CA . ASP A 1 79 ? 12.869 -3.848 -7.590 1.00 92.19 79 ASP A CA 1
ATOM 639 C C . ASP A 1 79 ? 12.261 -2.769 -6.686 1.00 92.19 79 ASP A C 1
ATOM 641 O O . ASP A 1 79 ? 11.573 -3.061 -5.703 1.00 92.19 79 ASP A O 1
ATOM 645 N N . LEU A 1 80 ? 12.434 -1.496 -7.061 1.00 93.44 80 LEU A N 1
ATOM 646 C CA . LEU A 1 80 ? 11.855 -0.386 -6.311 1.00 93.44 80 LEU A CA 1
ATOM 647 C C . LEU A 1 80 ? 10.324 -0.337 -6.448 1.00 93.44 80 LEU A C 1
ATOM 649 O O . LEU A 1 80 ? 9.642 -0.022 -5.472 1.00 93.44 80 LEU A O 1
ATOM 653 N N . MET A 1 81 ? 9.768 -0.706 -7.609 1.00 95.81 81 MET A N 1
ATOM 654 C CA . MET A 1 81 ? 8.316 -0.858 -7.790 1.00 95.81 81 MET A CA 1
ATOM 655 C C . MET A 1 81 ? 7.766 -1.896 -6.803 1.00 95.81 81 MET A C 1
ATOM 657 O O . MET A 1 81 ? 6.790 -1.625 -6.095 1.00 95.81 81 MET A O 1
ATOM 661 N N . PHE A 1 82 ? 8.407 -3.065 -6.708 1.00 95.69 82 PHE A N 1
ATOM 662 C CA . PHE A 1 82 ? 8.010 -4.115 -5.772 1.00 95.69 82 PHE A CA 1
ATOM 663 C C . PHE A 1 82 ? 8.160 -3.686 -4.313 1.00 95.69 82 PHE A C 1
ATOM 665 O O . PHE A 1 82 ? 7.257 -3.945 -3.514 1.00 95.69 82 PHE A O 1
ATOM 672 N N . ALA A 1 83 ? 9.251 -3.002 -3.963 1.00 95.12 83 ALA A N 1
ATOM 673 C CA . ALA A 1 83 ? 9.481 -2.498 -2.613 1.00 95.12 83 ALA A CA 1
ATOM 674 C C . ALA A 1 83 ? 8.410 -1.478 -2.189 1.00 95.12 83 ALA A C 1
ATOM 676 O O . ALA A 1 83 ? 7.859 -1.593 -1.092 1.00 95.12 83 ALA A O 1
ATOM 677 N N . ILE A 1 84 ? 8.062 -0.524 -3.062 1.00 96.69 84 ILE A N 1
ATOM 678 C CA . ILE A 1 84 ? 7.012 0.475 -2.802 1.00 96.69 84 ILE A CA 1
ATOM 679 C C . ILE A 1 84 ? 5.652 -0.209 -2.642 1.00 96.69 84 ILE A C 1
ATOM 681 O O . ILE A 1 84 ? 4.951 0.038 -1.660 1.00 96.69 84 ILE A O 1
ATOM 685 N N . ALA A 1 85 ? 5.285 -1.095 -3.568 1.00 96.94 85 ALA A N 1
ATOM 686 C CA . ALA A 1 85 ? 4.017 -1.814 -3.511 1.00 96.94 85 ALA A CA 1
ATOM 687 C C . ALA A 1 85 ? 3.878 -2.651 -2.227 1.00 96.94 85 ALA A C 1
ATOM 689 O O . ALA A 1 85 ? 2.830 -2.655 -1.572 1.00 96.94 85 ALA A O 1
ATOM 690 N N . ASN A 1 86 ? 4.962 -3.318 -1.831 1.00 96.12 86 ASN A N 1
ATOM 691 C CA . ASN A 1 86 ? 5.011 -4.106 -0.610 1.00 96.12 86 ASN A CA 1
ATOM 692 C C . ASN A 1 86 ? 4.920 -3.227 0.650 1.00 96.12 86 ASN A C 1
ATOM 694 O O . ASN A 1 86 ? 4.154 -3.520 1.571 1.00 96.12 86 ASN A O 1
ATOM 698 N N . ALA A 1 87 ? 5.638 -2.101 0.668 1.00 97.62 87 ALA A N 1
ATOM 699 C CA . ALA A 1 87 ? 5.571 -1.128 1.753 1.00 97.62 87 ALA A CA 1
ATOM 700 C C . ALA A 1 87 ? 4.151 -0.588 1.940 1.00 97.62 87 ALA A C 1
ATOM 702 O O . ALA A 1 87 ? 3.643 -0.601 3.059 1.00 97.62 87 ALA A O 1
ATOM 703 N N . ILE A 1 88 ? 3.480 -0.188 0.856 1.00 98.31 88 ILE A N 1
ATOM 704 C CA . ILE A 1 88 ? 2.080 0.253 0.898 1.00 98.31 88 ILE A CA 1
ATOM 705 C C . ILE A 1 88 ? 1.208 -0.860 1.489 1.00 98.31 88 ILE A C 1
ATOM 707 O O . ILE A 1 88 ? 0.472 -0.619 2.447 1.00 98.31 88 ILE A O 1
ATOM 711 N N . THR A 1 89 ? 1.336 -2.089 0.984 1.00 98.31 89 THR A N 1
ATOM 712 C CA . THR A 1 89 ? 0.551 -3.238 1.457 1.00 98.31 89 THR A CA 1
ATOM 713 C C . THR A 1 89 ? 0.680 -3.430 2.973 1.00 98.31 89 THR A C 1
ATOM 715 O O . THR A 1 89 ? -0.327 -3.421 3.686 1.00 98.31 89 THR A O 1
ATOM 718 N N . LEU A 1 90 ? 1.908 -3.531 3.485 1.00 97.94 90 LEU A N 1
ATOM 719 C CA . LEU A 1 90 ? 2.178 -3.794 4.902 1.00 97.94 90 LEU A CA 1
ATOM 720 C C . LEU A 1 90 ? 1.834 -2.609 5.812 1.00 97.94 90 LEU A C 1
ATOM 722 O O . LEU A 1 90 ? 1.276 -2.813 6.893 1.00 97.94 90 LEU A O 1
ATOM 726 N N . ILE A 1 91 ? 2.112 -1.376 5.381 1.00 97.94 91 ILE A N 1
ATOM 727 C CA . ILE A 1 91 ? 1.793 -0.166 6.149 1.00 97.94 91 ILE A CA 1
ATOM 728 C C . ILE A 1 91 ? 0.279 -0.034 6.312 1.00 97.94 91 ILE A C 1
ATOM 730 O O . ILE A 1 91 ? -0.199 0.124 7.436 1.00 97.94 91 ILE A O 1
ATOM 734 N N . PHE A 1 92 ? -0.493 -0.146 5.229 1.00 98.44 92 PHE A N 1
ATOM 735 C CA . PHE A 1 92 ? -1.952 -0.033 5.298 1.00 98.44 92 PHE A CA 1
ATOM 736 C C . PHE A 1 92 ? -2.587 -1.170 6.095 1.00 98.44 92 PHE A C 1
ATOM 738 O O . PHE A 1 92 ? -3.482 -0.915 6.908 1.00 98.44 92 PHE A O 1
ATOM 745 N N . PHE A 1 93 ? -2.074 -2.394 5.949 1.00 98.12 93 PHE A N 1
ATOM 746 C CA . PHE A 1 93 ? -2.512 -3.522 6.764 1.00 98.12 93 PHE A CA 1
ATOM 747 C C . PHE A 1 93 ? -2.279 -3.246 8.255 1.00 98.12 93 PHE A C 1
ATOM 749 O O . PHE A 1 93 ? -3.199 -3.385 9.064 1.00 98.12 93 PHE A O 1
ATOM 756 N N . TYR A 1 94 ? -1.084 -2.775 8.623 1.00 96.94 94 TYR A N 1
ATOM 757 C CA . TYR A 1 94 ? -0.747 -2.451 10.008 1.00 96.94 94 TYR A CA 1
ATOM 758 C C . TYR A 1 94 ? -1.576 -1.284 10.566 1.00 96.94 94 TYR A C 1
ATOM 760 O O . TYR A 1 94 ? -2.054 -1.364 11.701 1.00 96.94 94 TYR A O 1
ATOM 768 N N . ILE A 1 95 ? -1.810 -0.221 9.784 1.00 97.19 95 ILE A N 1
ATOM 769 C CA . ILE A 1 95 ? -2.688 0.890 10.190 1.00 97.19 95 ILE A CA 1
ATOM 770 C C . ILE A 1 95 ? -4.103 0.367 10.457 1.00 97.19 95 ILE A C 1
ATOM 772 O O . ILE A 1 95 ? -4.671 0.673 11.507 1.00 97.19 95 ILE A O 1
ATOM 776 N N . GLY A 1 96 ? -4.655 -0.453 9.556 1.00 96.94 96 GLY A N 1
ATOM 777 C CA . GLY A 1 96 ? -5.949 -1.107 9.758 1.00 96.94 96 GLY A CA 1
ATOM 778 C C . GLY A 1 96 ? -5.963 -1.925 11.048 1.00 96.94 96 GLY A C 1
ATOM 779 O O . GLY A 1 96 ? -6.819 -1.719 11.908 1.00 96.94 96 GLY A O 1
ATOM 780 N N . LEU A 1 97 ? -4.950 -2.767 11.246 1.00 95.81 97 LEU A N 1
ATOM 781 C CA . LEU A 1 97 ? -4.820 -3.643 12.408 1.00 95.81 97 LEU A CA 1
ATOM 782 C C . LEU A 1 97 ? -4.804 -2.862 13.731 1.00 95.81 97 LEU A C 1
ATOM 784 O O . LEU A 1 97 ? -5.462 -3.255 14.697 1.00 95.81 97 LEU A O 1
ATOM 788 N N . LYS A 1 98 ? -4.106 -1.721 13.769 1.00 94.62 98 LYS A N 1
ATOM 789 C CA . LYS A 1 98 ? -4.073 -0.835 14.941 1.00 94.62 98 LYS A CA 1
ATOM 790 C C . LYS A 1 98 ? -5.430 -0.222 15.263 1.00 94.62 98 LYS A C 1
ATOM 792 O O . LYS A 1 98 ? -5.687 0.025 16.439 1.00 94.62 98 LYS A O 1
ATOM 797 N N . ARG A 1 99 ? -6.294 0.000 14.270 1.00 94.94 99 ARG A N 1
ATOM 798 C CA . ARG A 1 99 ? -7.647 0.533 14.493 1.00 94.94 99 ARG A CA 1
ATOM 799 C C . ARG A 1 99 ? -8.584 -0.500 15.103 1.00 94.94 99 ARG A C 1
ATOM 801 O O . ARG A 1 99 ? -9.319 -0.161 16.025 1.00 94.94 99 ARG A O 1
ATOM 808 N N . TYR A 1 100 ? -8.490 -1.763 14.685 1.00 93.44 100 TYR A N 1
ATOM 809 C CA . TYR A 1 100 ? -9.286 -2.849 15.273 1.00 93.44 100 TYR A CA 1
ATOM 810 C C . TYR A 1 100 ? -8.985 -3.106 16.761 1.00 93.44 100 TYR A C 1
ATOM 812 O O . TYR A 1 100 ? -9.743 -3.818 17.412 1.00 93.44 100 TYR A O 1
ATOM 820 N N . SER A 1 101 ? -7.913 -2.522 17.317 1.00 87.56 101 SER A N 1
ATOM 821 C CA . SER A 1 101 ? -7.597 -2.544 18.756 1.00 87.56 101 SER A CA 1
ATOM 822 C C . SER A 1 101 ? -7.586 -3.955 19.364 1.00 87.56 101 SER A C 1
ATOM 824 O O . SER A 1 101 ? -8.016 -4.178 20.494 1.00 87.56 101 SER A O 1
ATOM 826 N N . LEU A 1 102 ? -7.085 -4.930 18.599 1.00 89.31 102 LEU A N 1
ATOM 827 C CA . LEU A 1 102 ? -7.088 -6.340 18.983 1.00 89.31 102 LEU A CA 1
ATOM 828 C C . LEU A 1 102 ? -6.143 -6.598 20.163 1.00 89.31 102 LEU A C 1
ATOM 830 O O . LEU A 1 102 ? -4.975 -6.193 20.131 1.00 89.31 102 LEU A O 1
ATOM 834 N N . LYS A 1 103 ? -6.615 -7.378 21.148 1.00 89.12 103 LYS A N 1
ATOM 835 C CA . LYS A 1 103 ? -5.848 -7.792 22.341 1.00 89.12 103 LYS A CA 1
ATOM 836 C C . LYS A 1 103 ? -4.477 -8.385 21.989 1.00 89.12 103 LYS A C 1
ATOM 838 O O . LYS A 1 103 ? -3.494 -8.109 22.670 1.00 89.12 103 LYS A O 1
ATOM 843 N N . HIS A 1 104 ? -4.401 -9.152 20.899 1.00 91.50 104 HIS A N 1
ATOM 844 C CA . HIS A 1 104 ? -3.185 -9.828 20.434 1.00 91.50 104 HIS A CA 1
ATOM 845 C C . HIS A 1 104 ? -2.767 -9.369 19.027 1.00 91.50 104 HIS A C 1
ATOM 847 O O . HIS A 1 104 ? -2.561 -10.179 18.129 1.00 91.50 104 HIS A O 1
ATOM 853 N N . THR A 1 105 ? -2.622 -8.053 18.834 1.00 91.25 105 THR A N 1
ATOM 854 C CA . THR A 1 105 ? -2.227 -7.429 17.551 1.00 91.25 105 THR A CA 1
ATOM 855 C C . THR A 1 105 ? -0.992 -8.084 16.909 1.00 91.25 105 THR A C 1
ATOM 857 O O . THR A 1 105 ? -1.005 -8.375 15.718 1.00 91.25 105 THR A O 1
ATOM 860 N N . ALA A 1 106 ? 0.061 -8.359 17.688 1.00 91.25 106 ALA A N 1
ATOM 861 C CA . ALA A 1 106 ? 1.284 -8.971 17.162 1.00 91.25 106 ALA A CA 1
ATOM 862 C C . ALA A 1 106 ? 1.049 -10.389 16.616 1.00 91.25 106 ALA A C 1
ATOM 864 O O . ALA A 1 106 ? 1.567 -10.717 15.559 1.00 91.25 106 ALA A O 1
ATOM 865 N N . LEU A 1 107 ? 0.221 -11.200 17.289 1.00 94.44 107 LEU A N 1
ATOM 866 C CA . LEU A 1 107 ? -0.116 -12.550 16.830 1.00 94.44 107 LEU A CA 1
ATOM 867 C C . LEU A 1 107 ? -0.859 -12.51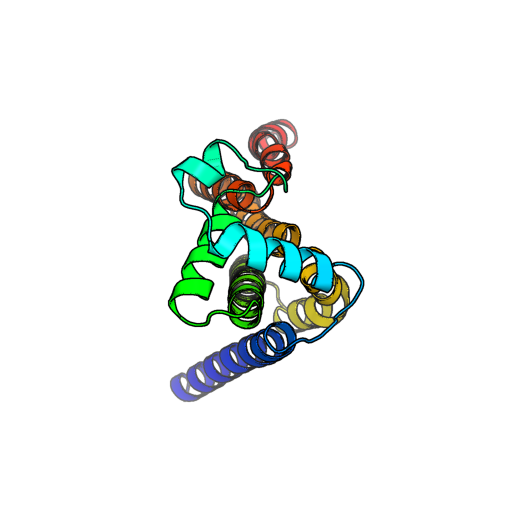0 15.491 1.00 94.44 107 LEU A C 1
ATOM 869 O O . LEU A 1 107 ? -0.511 -13.253 14.582 1.00 94.44 107 LEU A O 1
ATOM 873 N N . VAL A 1 108 ? -1.841 -11.616 15.350 1.00 95.88 108 VAL A N 1
ATOM 874 C CA . VAL A 1 108 ? -2.610 -11.468 14.103 1.00 95.88 108 VAL A CA 1
ATOM 875 C C . VAL A 1 108 ? -1.719 -10.990 12.956 1.00 95.88 108 VAL A C 1
ATOM 877 O O . VAL A 1 1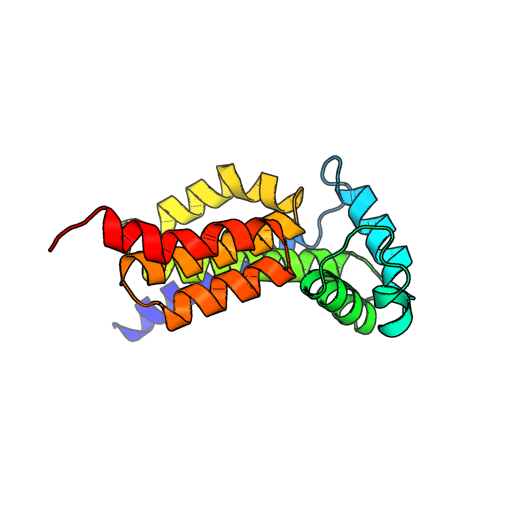08 ? -1.826 -11.505 11.847 1.00 95.88 108 VAL A O 1
ATOM 880 N N . TYR A 1 109 ? -0.801 -10.055 13.223 1.00 95.88 109 TYR A N 1
ATOM 881 C CA . TYR A 1 109 ? 0.196 -9.634 12.238 1.00 95.88 109 TYR A CA 1
ATOM 882 C C . TYR A 1 109 ? 1.105 -10.797 11.818 1.00 95.88 109 TYR A C 1
ATOM 884 O O . TYR A 1 109 ? 1.304 -11.021 10.628 1.00 95.88 109 TYR A O 1
ATOM 892 N N . THR A 1 110 ? 1.592 -11.591 12.773 1.00 95.25 110 THR A N 1
ATOM 893 C CA . THR A 1 110 ? 2.388 -12.789 12.483 1.00 95.25 110 THR A CA 1
ATOM 894 C C . THR A 1 110 ? 1.600 -13.800 11.650 1.00 95.25 110 THR A C 1
ATOM 896 O O . THR A 1 110 ? 2.111 -14.285 10.646 1.00 95.25 110 THR A O 1
ATOM 899 N N . MET A 1 111 ? 0.341 -14.083 11.997 1.00 96.62 111 MET A N 1
ATOM 900 C CA . MET A 1 111 ? -0.516 -14.969 11.200 1.00 96.62 111 MET A CA 1
ATOM 901 C C . MET A 1 111 ? -0.682 -14.450 9.772 1.00 96.62 111 MET A C 1
ATOM 903 O O . MET A 1 111 ? -0.554 -15.228 8.831 1.00 96.62 111 MET A O 1
ATOM 907 N N . TYR A 1 112 ? -0.904 -13.144 9.595 1.00 97.00 112 TYR A N 1
ATOM 908 C CA . TYR A 1 112 ? -0.967 -12.523 8.273 1.00 97.00 112 TYR A CA 1
ATOM 909 C C . TYR A 1 112 ? 0.318 -12.759 7.469 1.00 97.00 112 TYR A C 1
ATOM 911 O O . TYR A 1 112 ? 0.230 -13.188 6.318 1.00 97.00 112 TYR A O 1
ATOM 919 N N . LEU A 1 113 ? 1.492 -12.555 8.081 1.00 96.06 113 LEU A N 1
ATOM 920 C CA . LEU A 1 113 ? 2.789 -12.758 7.426 1.00 96.06 113 LEU A CA 1
ATOM 921 C C . LEU A 1 113 ? 3.002 -14.194 6.927 1.00 96.06 113 LEU A C 1
ATOM 923 O O . LEU A 1 113 ? 3.645 -14.385 5.899 1.00 96.06 113 LEU A O 1
ATOM 927 N N . PHE A 1 114 ? 2.463 -15.195 7.623 1.00 94.88 114 PHE A N 1
ATOM 928 C CA . PHE A 1 114 ? 2.628 -16.603 7.245 1.00 94.88 114 PHE A CA 1
ATOM 929 C C . PHE A 1 114 ? 1.514 -17.158 6.352 1.00 94.88 114 PHE A C 1
ATOM 931 O O . PHE A 1 114 ? 1.675 -18.247 5.811 1.00 94.88 114 PHE A O 1
ATOM 938 N N . THR A 1 115 ? 0.392 -16.451 6.196 1.00 94.81 115 THR A N 1
ATOM 939 C CA . THR A 1 115 ? -0.786 -16.982 5.484 1.00 94.81 115 THR A CA 1
ATOM 940 C C . THR A 1 115 ? -1.163 -16.157 4.260 1.00 94.81 115 THR A C 1
ATOM 942 O O . THR A 1 115 ? -1.192 -16.679 3.152 1.00 94.81 115 THR A O 1
ATOM 945 N N . ILE A 1 116 ? -1.435 -14.864 4.439 1.00 95.44 116 ILE A N 1
ATOM 946 C CA . ILE A 1 116 ? -1.958 -13.991 3.380 1.00 95.44 116 ILE A CA 1
ATOM 947 C C . ILE A 1 116 ? -0.832 -13.236 2.678 1.00 95.44 116 ILE A C 1
ATOM 949 O O . ILE A 1 116 ? -0.893 -13.006 1.474 1.00 95.44 116 ILE A O 1
ATOM 953 N N . TYR A 1 117 ? 0.211 -12.860 3.412 1.00 94.88 117 TYR A N 1
ATOM 954 C CA . TYR A 1 117 ? 1.310 -12.073 2.870 1.00 94.88 117 TYR A CA 1
ATOM 955 C C . TYR A 1 117 ? 2.000 -12.706 1.646 1.00 94.88 117 TYR A C 1
ATOM 957 O O . TYR A 1 117 ? 2.194 -11.969 0.678 1.00 94.88 117 TYR A O 1
ATOM 965 N N . PRO A 1 118 ? 2.294 -14.025 1.597 1.00 92.62 118 PRO A N 1
ATOM 966 C CA . PRO A 1 118 ? 2.874 -14.635 0.398 1.00 92.62 118 PRO A CA 1
ATOM 967 C C . PRO A 1 118 ? 2.013 -14.400 -0.848 1.00 92.62 118 PRO A C 1
ATOM 969 O O . PRO A 1 118 ? 2.518 -13.936 -1.862 1.00 92.62 118 PRO A O 1
ATOM 972 N N . PHE A 1 119 ? 0.689 -14.561 -0.733 1.00 93.12 119 PHE A N 1
ATOM 973 C CA . PHE A 1 119 ? -0.242 -14.263 -1.824 1.00 93.12 119 PHE A CA 1
ATOM 974 C C . PHE A 1 119 ? -0.155 -12.799 -2.288 1.00 93.12 119 PHE A C 1
ATOM 976 O O . PHE A 1 119 ? -0.198 -12.529 -3.489 1.00 93.12 119 PHE A O 1
ATOM 983 N N . THR A 1 120 ? 0.024 -11.845 -1.366 1.00 94.50 120 THR A N 1
ATOM 984 C CA . THR A 1 120 ? 0.169 -10.422 -1.729 1.00 94.50 120 THR A CA 1
ATOM 985 C C . THR A 1 120 ? 1.453 -10.109 -2.502 1.00 94.50 120 THR A C 1
ATOM 987 O O . THR A 1 120 ? 1.502 -9.096 -3.198 1.00 94.50 120 THR A O 1
ATOM 990 N N . LEU A 1 121 ? 2.475 -10.970 -2.431 1.00 91.88 121 LEU A N 1
ATOM 991 C CA . LEU A 1 121 ? 3.685 -10.842 -3.249 1.00 91.88 121 LEU A CA 1
ATOM 992 C C . LEU A 1 121 ? 3.443 -11.254 -4.707 1.00 91.88 121 LEU A C 1
ATOM 994 O O . LEU A 1 121 ? 4.136 -10.755 -5.594 1.00 91.88 121 LEU A O 1
ATOM 998 N N . ASN A 1 122 ? 2.438 -12.090 -4.962 1.00 91.38 122 ASN A N 1
ATOM 999 C CA . ASN A 1 122 ? 2.066 -12.525 -6.309 1.00 91.38 122 ASN A CA 1
ATOM 1000 C C . ASN A 1 122 ? 1.031 -11.576 -6.896 1.00 91.38 122 ASN A C 1
ATOM 1002 O O . ASN A 1 122 ? 1.273 -10.910 -7.897 1.00 91.38 122 ASN A O 1
ATOM 1006 N N . ALA A 1 123 ? -0.085 -11.398 -6.195 1.00 94.00 123 ALA A N 1
ATOM 1007 C CA . ALA A 1 123 ? -1.159 -10.511 -6.607 1.00 94.00 123 ALA A CA 1
ATOM 1008 C C . ALA A 1 123 ? -0.905 -9.072 -6.120 1.00 94.00 123 ALA A C 1
ATOM 1010 O O . ALA A 1 123 ? -1.709 -8.511 -5.382 1.00 94.00 123 ALA A O 1
ATOM 1011 N N . VAL A 1 124 ? 0.218 -8.460 -6.514 1.00 95.62 124 VAL A N 1
ATOM 1012 C CA . VAL A 1 124 ? 0.735 -7.192 -5.944 1.00 95.62 124 VAL A CA 1
ATOM 1013 C C . VAL A 1 124 ? -0.304 -6.064 -5.911 1.00 95.62 124 VAL A C 1
ATOM 1015 O O . VAL A 1 124 ? -0.526 -5.444 -4.869 1.00 95.62 124 VAL A O 1
ATOM 1018 N N . ARG A 1 125 ? -0.980 -5.816 -7.039 1.00 97.00 125 ARG A N 1
ATOM 1019 C CA . ARG A 1 125 ? -2.046 -4.803 -7.153 1.00 97.00 125 ARG A CA 1
ATOM 1020 C C . ARG A 1 125 ? -3.215 -5.079 -6.207 1.00 97.00 125 ARG A C 1
ATOM 1022 O O . ARG A 1 125 ? -3.680 -4.192 -5.487 1.00 97.00 125 ARG A O 1
ATOM 1029 N N . GLN A 1 126 ? -3.644 -6.339 -6.162 1.00 97.25 126 GLN A N 1
ATOM 1030 C CA . GLN A 1 126 ? -4.711 -6.799 -5.283 1.00 97.25 126 GLN A CA 1
ATOM 1031 C C . GLN A 1 126 ? -4.292 -6.729 -3.810 1.00 97.25 126 GLN A C 1
ATOM 1033 O O . GLN A 1 126 ? -5.102 -6.328 -2.983 1.00 97.25 126 GLN A O 1
ATOM 1038 N N . GLY A 1 127 ? -3.036 -7.034 -3.479 1.00 97.69 127 GLY A N 1
ATOM 1039 C CA . GLY A 1 127 ? -2.475 -6.938 -2.132 1.00 97.69 127 GLY A CA 1
ATOM 1040 C C . GLY A 1 127 ? -2.560 -5.521 -1.566 1.00 97.69 127 GLY A C 1
ATOM 1041 O O . GLY A 1 127 ? -3.107 -5.334 -0.476 1.00 97.69 127 GLY A O 1
ATOM 1042 N N . ILE A 1 128 ? -2.130 -4.518 -2.346 1.00 98.62 128 ILE A N 1
ATOM 1043 C CA . ILE A 1 128 ? -2.287 -3.096 -1.991 1.00 98.62 128 ILE A CA 1
ATOM 1044 C C . ILE A 1 128 ? -3.761 -2.779 -1.739 1.00 98.62 128 ILE A C 1
ATOM 1046 O O . ILE A 1 128 ? -4.138 -2.194 -0.724 1.00 98.62 128 ILE A O 1
ATOM 1050 N N . SER A 1 129 ? -4.615 -3.175 -2.675 1.00 98.62 129 SER A N 1
ATOM 1051 C CA . SER A 1 129 ? -6.034 -2.879 -2.594 1.00 98.62 129 SER A CA 1
ATOM 1052 C C . SER A 1 129 ? -6.701 -3.539 -1.381 1.00 98.62 129 SER A C 1
ATOM 1054 O O . SER A 1 129 ? -7.510 -2.907 -0.703 1.00 98.62 129 SER A O 1
ATOM 1056 N N . MET A 1 130 ? -6.355 -4.789 -1.074 1.00 98.31 130 MET A N 1
ATOM 1057 C CA . MET A 1 130 ? -6.880 -5.541 0.065 1.00 98.31 130 MET A CA 1
ATOM 1058 C C . MET A 1 130 ? -6.482 -4.904 1.394 1.00 98.31 130 MET A C 1
ATOM 1060 O O . MET A 1 130 ? -7.319 -4.818 2.293 1.00 98.31 130 MET A O 1
ATOM 1064 N N . SER A 1 131 ? -5.244 -4.425 1.532 1.00 98.50 131 SER A N 1
ATOM 1065 C CA . SER A 1 131 ? -4.790 -3.795 2.775 1.00 98.50 131 SER A CA 1
ATOM 1066 C C . SER A 1 131 ? -5.468 -2.441 3.022 1.00 98.50 131 SER A C 1
ATOM 1068 O O . SER A 1 131 ? -5.852 -2.139 4.156 1.00 98.50 131 SER A O 1
ATOM 1070 N N . ILE A 1 132 ? -5.707 -1.656 1.966 1.00 98.75 132 ILE A N 1
ATOM 1071 C CA . ILE A 1 132 ? -6.474 -0.405 2.049 1.00 98.75 132 ILE A CA 1
ATOM 1072 C C . ILE A 1 132 ? -7.949 -0.701 2.358 1.00 98.75 132 ILE A C 1
ATOM 1074 O O . ILE A 1 132 ? -8.537 -0.041 3.217 1.00 98.75 132 ILE A O 1
ATOM 1078 N N . CYS A 1 133 ? -8.547 -1.721 1.738 1.00 98.50 133 CYS A N 1
ATOM 1079 C CA . CYS A 1 133 ? -9.904 -2.162 2.069 1.00 98.50 133 CYS A CA 1
ATOM 1080 C C . CYS A 1 133 ? -10.006 -2.622 3.528 1.00 98.50 133 CYS A C 1
ATOM 1082 O O . CYS A 1 133 ? -10.950 -2.245 4.220 1.00 98.50 133 CYS A O 1
ATOM 1084 N N . PHE A 1 134 ? -9.020 -3.362 4.038 1.00 98.06 134 PHE A N 1
ATOM 1085 C CA . PHE A 1 134 ? -8.962 -3.768 5.444 1.00 98.06 134 PHE A CA 1
ATOM 1086 C C . PHE A 1 134 ? -8.964 -2.563 6.399 1.00 98.06 134 PHE A C 1
ATOM 1088 O O . PHE A 1 134 ? -9.686 -2.574 7.402 1.00 98.06 134 PHE A O 1
ATOM 1095 N N . LEU A 1 135 ? -8.235 -1.492 6.059 1.00 98.50 135 LEU A N 1
ATOM 1096 C CA . LEU A 1 135 ? -8.323 -0.206 6.753 1.00 98.50 135 LEU A CA 1
ATOM 1097 C C . LEU A 1 135 ? -9.722 0.418 6.614 1.00 98.50 135 LEU A C 1
ATOM 1099 O O . LEU A 1 135 ? -10.301 0.831 7.622 1.00 98.50 135 LEU A O 1
ATOM 1103 N N . ALA A 1 136 ? -10.286 0.466 5.405 1.00 97.88 136 ALA A N 1
ATOM 1104 C CA . ALA A 1 136 ? -11.616 1.019 5.151 1.00 97.88 136 ALA A CA 1
ATOM 1105 C C . ALA A 1 136 ? -12.678 0.348 6.037 1.00 97.88 136 ALA A C 1
ATOM 1107 O O . ALA A 1 136 ? -13.455 1.037 6.700 1.00 97.88 136 ALA A O 1
ATOM 1108 N N . PHE A 1 137 ? -12.656 -0.983 6.137 1.00 96.38 137 PHE A N 1
ATOM 1109 C CA . PHE A 1 137 ? -13.583 -1.761 6.961 1.00 96.38 137 PHE A CA 1
ATOM 1110 C C . PHE A 1 137 ? -13.587 -1.344 8.440 1.00 96.38 137 PHE A C 1
ATOM 1112 O O . PHE A 1 137 ? -14.649 -1.352 9.061 1.00 96.38 137 PHE A O 1
ATOM 1119 N N . SER A 1 138 ? -12.468 -0.869 8.999 1.00 95.81 138 SER A N 1
ATOM 1120 C CA . SER A 1 138 ? -12.461 -0.351 10.377 1.00 95.81 138 SER A CA 1
ATOM 1121 C C . SER A 1 138 ? -13.396 0.859 10.546 1.00 95.81 138 SER A C 1
ATOM 1123 O O . SER A 1 138 ? -14.108 0.974 11.542 1.00 95.81 138 SER A O 1
ATOM 1125 N N . TYR A 1 139 ? -13.484 1.727 9.533 1.00 95.44 139 TYR A N 1
ATOM 1126 C CA . TYR A 1 139 ? -14.402 2.867 9.523 1.00 95.44 139 TYR A CA 1
ATOM 1127 C C . TYR A 1 139 ? -15.853 2.458 9.270 1.00 95.44 139 TYR A C 1
ATOM 1129 O O . TYR A 1 139 ? -16.764 3.117 9.777 1.00 95.44 139 TYR A O 1
ATOM 1137 N N . LEU A 1 140 ? -16.076 1.369 8.525 1.00 94.31 140 LEU A N 1
ATOM 1138 C CA . LEU A 1 140 ? -17.406 0.779 8.376 1.00 94.31 140 LEU A CA 1
ATOM 1139 C C . LEU A 1 140 ? -17.953 0.328 9.736 1.00 94.31 140 LEU A C 1
ATOM 1141 O O . LEU A 1 140 ? -19.095 0.652 10.065 1.00 94.31 140 LEU A O 1
ATOM 1145 N N . LEU A 1 141 ? -17.134 -0.361 10.540 1.00 91.75 141 LEU A N 1
ATOM 1146 C CA . LEU A 1 141 ? -17.517 -0.813 11.884 1.00 91.75 141 LEU A CA 1
ATOM 1147 C C . LEU A 1 141 ? -17.822 0.358 12.828 1.00 91.75 141 LEU A C 1
ATOM 1149 O O . LEU A 1 141 ? -18.770 0.296 13.605 1.00 91.75 141 LEU A O 1
ATOM 1153 N N . GLU A 1 142 ? -17.075 1.457 12.708 1.00 92.50 142 GLU A N 1
ATOM 1154 C CA . GLU A 1 142 ? -17.307 2.702 13.456 1.00 92.50 142 GLU A CA 1
ATOM 1155 C C . GLU A 1 142 ? -18.474 3.548 12.905 1.00 92.50 142 GLU A C 1
ATOM 1157 O O . GLU A 1 142 ? -18.710 4.658 13.383 1.00 92.50 142 GLU A O 1
ATOM 1162 N N . LYS A 1 143 ? -19.196 3.066 11.884 1.00 91.81 143 LYS A N 1
ATOM 1163 C CA . LYS 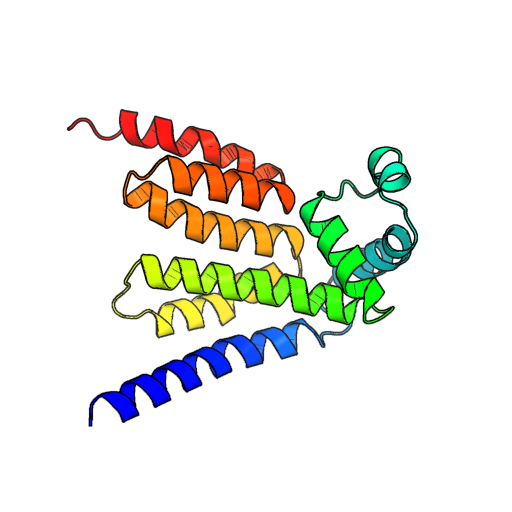A 1 143 ? -20.274 3.791 11.186 1.00 91.81 143 LYS A CA 1
ATOM 1164 C C . LYS A 1 143 ? -19.835 5.149 10.614 1.00 91.81 143 LYS A C 1
ATOM 1166 O O . LYS A 1 143 ? -20.663 6.047 10.467 1.00 91.81 143 LYS A O 1
ATOM 1171 N N . ARG A 1 144 ? -18.566 5.311 10.220 1.00 93.50 144 ARG A N 1
ATOM 1172 C CA . ARG A 1 144 ? -18.001 6.555 9.657 1.00 93.50 144 ARG A CA 1
ATOM 1173 C C . ARG A 1 144 ? -17.964 6.503 8.115 1.00 93.50 144 ARG A C 1
ATOM 1175 O O . ARG A 1 144 ? -17.001 5.980 7.558 1.00 93.50 144 ARG A O 1
ATOM 1182 N N . PRO A 1 145 ? -18.961 7.072 7.400 1.00 93.69 145 PRO A N 1
ATOM 1183 C CA . PRO A 1 145 ? -19.104 6.895 5.948 1.00 93.69 145 PRO A CA 1
ATOM 1184 C C . PRO A 1 145 ? -18.005 7.585 5.149 1.00 93.69 145 PRO A C 1
ATOM 1186 O O . PRO A 1 145 ? -17.456 7.004 4.224 1.00 93.69 145 PRO A O 1
ATOM 1189 N N . LYS A 1 146 ? -17.681 8.833 5.508 1.00 95.75 146 LYS A N 1
ATOM 1190 C CA . LYS A 1 146 ? -16.720 9.658 4.767 1.00 95.75 146 LYS A CA 1
ATOM 1191 C C . LYS A 1 146 ? -15.349 8.973 4.632 1.00 95.75 146 LYS A C 1
ATOM 1193 O O . LYS A 1 146 ? -14.911 8.787 3.500 1.00 95.75 146 LYS A O 1
ATOM 1198 N N . PRO A 1 147 ? -14.687 8.545 5.729 1.00 96.81 147 PRO A N 1
ATOM 1199 C CA . PRO A 1 147 ? -13.409 7.848 5.610 1.00 96.81 147 PRO A CA 1
ATOM 1200 C C . PRO A 1 147 ? -13.545 6.455 4.983 1.00 96.81 147 PRO A C 1
ATOM 1202 O O . PRO A 1 147 ? -12.638 6.039 4.273 1.00 96.81 147 PRO A O 1
ATOM 1205 N N . TYR A 1 148 ? -14.665 5.752 5.184 1.00 97.44 148 TYR A N 1
ATOM 1206 C CA . TYR A 1 148 ? -14.909 4.475 4.509 1.00 97.44 148 TYR A CA 1
ATOM 1207 C C . TYR A 1 148 ? -14.900 4.629 2.982 1.00 97.44 148 TYR A C 1
ATOM 1209 O O . TYR A 1 148 ? -14.108 3.981 2.303 1.00 97.44 148 TYR A O 1
ATOM 1217 N N . VAL A 1 149 ? -15.730 5.534 2.451 1.00 97.31 149 VAL A N 1
ATOM 1218 C CA . VAL A 1 149 ? -15.832 5.791 1.007 1.00 97.31 149 VAL A CA 1
ATOM 1219 C C . VAL A 1 149 ? -14.493 6.262 0.448 1.00 97.31 149 VAL A C 1
ATOM 1221 O O . VAL A 1 149 ? -14.054 5.751 -0.578 1.00 97.31 149 VAL A O 1
ATOM 1224 N N . PHE A 1 150 ? -13.810 7.174 1.146 1.00 98.00 150 PHE A N 1
ATOM 1225 C CA . PHE A 1 150 ? -12.488 7.654 0.743 1.00 98.00 150 PHE A CA 1
ATOM 1226 C C . PHE A 1 150 ? -11.483 6.510 0.549 1.00 98.00 150 PHE A C 1
ATOM 1228 O O . PHE A 1 150 ? -10.816 6.440 -0.485 1.00 98.00 150 PHE A O 1
ATOM 1235 N N . TRP A 1 151 ? -11.392 5.587 1.511 1.00 98.44 151 TRP A N 1
ATOM 1236 C CA . TRP A 1 151 ? -10.447 4.477 1.418 1.00 98.44 151 TRP A CA 1
ATOM 1237 C C . TRP A 1 151 ? -10.861 3.423 0.387 1.00 98.44 151 TRP A C 1
ATOM 1239 O O . TRP A 1 151 ? -9.985 2.906 -0.296 1.00 98.44 151 TRP A O 1
ATOM 1249 N N . ILE A 1 152 ? -12.157 3.150 0.196 1.00 98.38 152 ILE A N 1
ATOM 1250 C CA . ILE A 1 152 ? -12.620 2.250 -0.878 1.00 98.38 152 ILE A CA 1
ATOM 1251 C C . ILE A 1 152 ? -12.297 2.818 -2.267 1.00 98.38 152 ILE A C 1
ATOM 1253 O O . ILE A 1 152 ? -11.778 2.097 -3.118 1.00 98.38 152 ILE A O 1
ATOM 1257 N N . VAL A 1 153 ? -12.531 4.116 -2.490 1.00 98.19 153 VAL A N 1
ATOM 1258 C CA . VAL A 1 153 ? -12.153 4.782 -3.749 1.00 98.19 153 VAL A CA 1
ATOM 1259 C C . VAL A 1 153 ? -10.635 4.743 -3.936 1.00 98.19 153 VAL A C 1
ATOM 1261 O O . VAL A 1 153 ? -10.161 4.383 -5.009 1.00 98.19 153 VAL A O 1
ATOM 1264 N N . THR A 1 154 ? -9.864 5.008 -2.878 1.00 98.50 154 THR A N 1
ATOM 1265 C CA . THR A 1 154 ? -8.396 4.916 -2.927 1.00 98.50 154 THR A CA 1
ATOM 1266 C C . THR A 1 154 ? -7.926 3.499 -3.276 1.00 98.50 154 THR A C 1
ATOM 1268 O O . THR A 1 154 ? -7.052 3.343 -4.123 1.00 98.50 154 THR A O 1
ATOM 1271 N N . ALA A 1 155 ? -8.523 2.458 -2.687 1.00 98.62 155 ALA A N 1
ATOM 1272 C CA . ALA A 1 155 ? -8.217 1.065 -3.013 1.00 98.62 155 ALA A CA 1
ATOM 1273 C C . ALA A 1 155 ? -8.521 0.746 -4.487 1.00 98.62 155 ALA A C 1
ATOM 1275 O O . ALA A 1 155 ? -7.732 0.072 -5.149 1.00 98.62 155 ALA A O 1
ATOM 1276 N N . SER A 1 156 ? -9.613 1.297 -5.031 1.00 98.25 156 SER A N 1
ATOM 1277 C CA . SER A 1 156 ? -10.009 1.079 -6.428 1.00 98.25 156 SER A CA 1
ATOM 1278 C C . SER A 1 156 ? -9.009 1.621 -7.458 1.00 98.25 156 SER A C 1
ATOM 1280 O O . SER A 1 156 ? -8.968 1.121 -8.579 1.00 98.25 156 SER A O 1
ATOM 1282 N N . PHE A 1 157 ? -8.143 2.570 -7.077 1.00 98.06 157 PHE A N 1
ATOM 1283 C CA . PHE A 1 157 ? -7.034 3.023 -7.927 1.00 98.06 157 PHE A CA 1
ATOM 1284 C C . PHE A 1 157 ? -5.900 2.006 -8.060 1.00 98.06 157 PHE A C 1
ATOM 1286 O O . PHE A 1 157 ? -5.053 2.177 -8.932 1.00 98.06 157 PHE A O 1
ATOM 1293 N N . PHE A 1 158 ? -5.862 0.976 -7.218 1.00 98.25 158 PHE A N 1
ATOM 1294 C CA . PHE A 1 158 ? -4.886 -0.111 -7.301 1.00 98.25 158 PHE A CA 1
ATOM 1295 C C . PHE A 1 158 ? -5.519 -1.414 -7.766 1.00 98.25 158 PHE A C 1
ATOM 1297 O O . PHE A 1 158 ? -4.837 -2.210 -8.398 1.00 98.25 158 PHE A O 1
ATOM 1304 N N . HIS A 1 159 ? -6.802 -1.627 -7.474 1.00 97.75 159 HIS A N 1
ATOM 1305 C CA . HIS A 1 159 ? -7.549 -2.746 -8.021 1.00 97.75 159 HIS A CA 1
ATOM 1306 C C . HIS A 1 159 ? -9.046 -2.434 -8.095 1.00 97.75 159 HIS A C 1
ATOM 1308 O O . HIS A 1 159 ? -9.718 -2.298 -7.066 1.00 97.75 159 HIS A O 1
ATOM 1314 N N . ILE A 1 160 ? -9.579 -2.338 -9.317 1.00 96.81 160 ILE A N 1
ATOM 1315 C CA . ILE A 1 160 ? -10.928 -1.800 -9.566 1.00 96.81 160 ILE A CA 1
ATOM 1316 C C . ILE A 1 160 ? -12.038 -2.566 -8.833 1.00 96.81 160 ILE A C 1
ATOM 1318 O O . ILE A 1 160 ? -13.024 -1.961 -8.415 1.00 96.81 160 ILE A O 1
ATOM 1322 N N . SER A 1 161 ? -11.865 -3.873 -8.598 1.00 96.56 161 SER A N 1
ATOM 1323 C CA . SER A 1 161 ? -12.872 -4.721 -7.941 1.00 96.56 161 SER A CA 1
ATOM 1324 C C . SER A 1 161 ? -13.242 -4.254 -6.527 1.00 96.56 161 SER A C 1
ATOM 1326 O O . SER A 1 161 ? -14.354 -4.513 -6.069 1.00 96.56 161 SER A O 1
ATOM 1328 N N . SER A 1 162 ? -12.382 -3.479 -5.860 1.00 97.38 162 SER A N 1
ATOM 1329 C CA . SER A 1 162 ? -12.689 -2.896 -4.547 1.00 97.38 162 SER A CA 1
ATOM 1330 C C . SER A 1 162 ? -13.887 -1.957 -4.553 1.00 97.38 162 SER A C 1
ATOM 1332 O O . SER A 1 162 ? -14.528 -1.790 -3.515 1.00 97.38 162 SER A O 1
ATOM 1334 N N . ILE A 1 163 ? -14.249 -1.385 -5.707 1.00 96.75 163 ILE A N 1
ATOM 1335 C CA . ILE A 1 163 ? -15.431 -0.526 -5.817 1.00 96.75 163 ILE A CA 1
ATOM 1336 C C . ILE A 1 163 ? -16.729 -1.277 -5.479 1.00 96.75 163 ILE A C 1
ATOM 1338 O O . ILE A 1 163 ? -17.677 -0.668 -4.986 1.00 96.75 163 ILE A O 1
ATOM 1342 N N . VAL A 1 164 ? -16.750 -2.607 -5.648 1.00 95.75 164 VAL A N 1
ATOM 1343 C CA . VAL A 1 164 ? -17.886 -3.481 -5.297 1.00 95.75 164 VAL A CA 1
ATOM 1344 C C . VAL A 1 164 ? -18.190 -3.448 -3.798 1.00 95.75 164 VAL A C 1
ATOM 1346 O O . VAL A 1 164 ? -19.311 -3.739 -3.390 1.00 95.75 164 VAL A O 1
ATOM 1349 N N . LEU A 1 165 ? -17.230 -3.049 -2.961 1.00 95.31 165 LEU A N 1
ATOM 1350 C CA . LEU A 1 165 ? -17.455 -2.907 -1.526 1.00 95.31 165 LEU A CA 1
A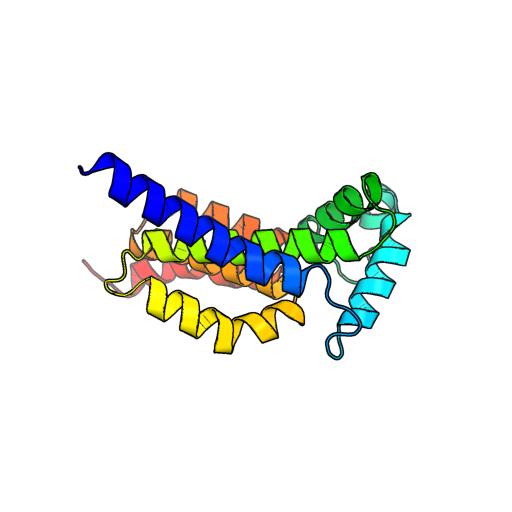TOM 1351 C C . LEU A 1 165 ? -18.238 -1.636 -1.184 1.00 95.31 165 LEU A C 1
ATOM 1353 O O . LEU A 1 165 ? -18.903 -1.611 -0.158 1.00 95.31 165 LEU A O 1
ATOM 1357 N N . LEU A 1 166 ? -18.241 -0.604 -2.030 1.00 94.19 166 LEU A N 1
ATOM 1358 C CA . LEU A 1 166 ? -18.852 0.696 -1.721 1.00 94.19 166 LEU A CA 1
ATOM 1359 C C . LEU A 1 166 ? -20.331 0.602 -1.259 1.00 94.19 166 LEU A C 1
ATOM 1361 O O . LEU A 1 166 ? -20.672 1.243 -0.257 1.00 94.19 166 LEU A O 1
ATOM 1365 N N . PRO A 1 167 ? -21.202 -0.236 -1.867 1.00 91.50 167 PRO A N 1
ATOM 1366 C CA . PRO A 1 167 ? -22.579 -0.442 -1.409 1.00 91.50 167 PRO A CA 1
ATOM 1367 C C . PRO A 1 167 ? -22.720 -1.066 -0.009 1.00 91.50 167 PRO A C 1
ATOM 1369 O O . PRO A 1 167 ? -23.755 -0.879 0.635 1.00 91.50 167 PRO A O 1
ATOM 1372 N N . PHE A 1 168 ? -21.706 -1.774 0.506 1.00 87.69 168 PHE A N 1
ATOM 1373 C CA . PHE A 1 168 ? -21.791 -2.493 1.788 1.00 87.69 168 PHE A CA 1
ATOM 1374 C C . PHE A 1 168 ? -22.040 -1.551 2.968 1.00 87.69 168 PHE A C 1
ATOM 1376 O O . PHE A 1 168 ? -22.654 -1.952 3.960 1.00 87.69 168 PHE A O 1
ATOM 1383 N N . TYR A 1 169 ? -21.634 -0.283 2.858 1.00 82.56 169 TYR A N 1
ATOM 1384 C CA . TYR A 1 169 ? -21.962 0.718 3.870 1.00 82.56 169 TYR A CA 1
ATOM 1385 C C . TYR A 1 169 ? -23.473 0.921 4.029 1.00 82.56 169 TYR A C 1
ATOM 1387 O O . TYR A 1 169 ? -23.971 1.040 5.151 1.00 82.56 169 TYR A O 1
ATOM 1395 N N . PHE A 1 170 ? -24.210 0.935 2.919 1.00 77.56 170 PHE A N 1
ATOM 1396 C CA . PHE A 1 170 ? -25.657 1.135 2.924 1.00 77.56 170 PHE A CA 1
ATOM 1397 C C . PHE A 1 170 ? -26.395 -0.136 3.351 1.00 77.56 170 PHE A C 1
ATOM 1399 O O . PHE A 1 170 ? -27.349 -0.049 4.119 1.00 77.56 170 PHE A O 1
ATOM 1406 N N . ILE A 1 171 ? -25.898 -1.314 2.965 1.00 78.75 171 ILE A N 1
ATOM 1407 C CA . ILE A 1 171 ? -26.470 -2.607 3.375 1.00 78.75 171 ILE A CA 1
ATOM 1408 C C . ILE A 1 171 ? -26.329 -2.825 4.891 1.00 78.75 171 ILE A C 1
ATOM 1410 O O . ILE A 1 171 ? -27.282 -3.245 5.545 1.00 78.75 171 ILE A O 1
ATOM 1414 N N . ASN A 1 172 ? -25.190 -2.460 5.493 1.00 63.56 172 ASN A N 1
ATOM 1415 C CA . ASN A 1 172 ? -24.991 -2.572 6.945 1.00 63.56 172 ASN A CA 1
ATOM 1416 C C . ASN A 1 172 ? -25.980 -1.706 7.757 1.00 63.56 172 ASN A C 1
ATOM 1418 O O . ASN A 1 172 ? -26.301 -2.038 8.896 1.00 63.56 172 ASN A O 1
ATOM 1422 N N . LYS A 1 173 ? -26.503 -0.612 7.181 1.00 59.41 173 LYS A N 1
ATOM 1423 C CA . LYS A 1 173 ? -27.583 0.171 7.809 1.00 59.41 173 LYS A CA 1
ATOM 1424 C C . LYS A 1 173 ? -28.947 -0.515 7.736 1.00 59.41 173 LYS A C 1
ATOM 1426 O O . LYS A 1 173 ? -29.777 -0.257 8.595 1.00 59.41 173 LYS A O 1
ATOM 1431 N N . ILE A 1 174 ? -29.177 -1.358 6.730 1.00 57.34 174 ILE A N 1
ATOM 1432 C CA . ILE A 1 174 ? -30.459 -2.045 6.517 1.00 57.34 174 ILE A CA 1
ATOM 1433 C C . ILE A 1 174 ? -30.577 -3.271 7.437 1.00 57.34 174 ILE A C 1
ATOM 1435 O O . ILE A 1 174 ? -31.659 -3.565 7.930 1.00 57.34 174 ILE A O 1
ATOM 1439 N N . ILE A 1 175 ? -29.466 -3.965 7.711 1.00 55.66 175 ILE A N 1
ATOM 1440 C CA . ILE A 1 175 ? -29.475 -5.257 8.427 1.00 55.66 175 ILE A CA 1
ATOM 1441 C C . ILE A 1 175 ? -29.450 -5.101 9.962 1.00 55.66 175 ILE A C 1
ATOM 1443 O O . ILE A 1 175 ? -29.816 -6.029 10.680 1.00 55.66 175 ILE A O 1
ATOM 1447 N N . LYS A 1 176 ? -29.085 -3.929 10.495 1.00 45.97 176 LYS A N 1
ATOM 1448 C CA . LYS A 1 176 ? -29.264 -3.611 11.922 1.00 45.97 176 LYS A CA 1
ATOM 1449 C C . LYS A 1 176 ? -30.303 -2.497 12.090 1.00 45.97 176 LYS A C 1
ATOM 1451 O O . LYS A 1 176 ? -29.905 -1.329 12.043 1.00 45.97 176 LYS A O 1
ATOM 1456 N N . PRO A 1 177 ? -31.598 -2.817 12.297 1.00 42.75 177 PRO A N 1
ATOM 1457 C CA . PRO A 1 177 ? -32.490 -1.851 12.920 1.00 42.75 177 PRO A CA 1
ATOM 1458 C C . PRO A 1 177 ? -31.961 -1.550 14.333 1.00 42.75 177 PRO A C 1
ATOM 1460 O O . PRO A 1 177 ? -31.266 -2.380 14.918 1.00 42.75 177 PRO A O 1
ATOM 1463 N N . ALA A 1 178 ? -32.213 -0.317 14.772 1.00 48.78 178 ALA A N 1
ATOM 1464 C CA . ALA A 1 178 ? -31.710 0.353 15.975 1.00 48.78 178 ALA A CA 1
ATOM 1465 C C . ALA A 1 178 ? -31.425 -0.541 17.196 1.00 48.78 178 ALA A C 1
ATOM 1467 O O . ALA A 1 178 ? -32.292 -1.368 17.549 1.00 48.78 178 ALA A O 1
#

pLDDT: mean 90.41, std 11.32, range [42.75, 98.75]